Protein AF-A0A2V8AEN1-F1 (afdb_monomer)

Structure (mmCIF, N/CA/C/O backbone):
data_AF-A0A2V8AEN1-F1
#
_entry.id   AF-A0A2V8AEN1-F1
#
loop_
_atom_site.group_PDB
_atom_site.id
_atom_site.type_symbol
_atom_site.label_atom_id
_atom_site.label_alt_id
_atom_site.label_comp_id
_atom_site.label_asym_id
_atom_site.label_entity_id
_atom_site.label_seq_id
_atom_site.pdbx_PDB_ins_code
_atom_site.Cartn_x
_atom_site.Cartn_y
_atom_site.Cartn_z
_atom_site.occupancy
_atom_site.B_iso_or_equiv
_atom_site.auth_seq_id
_atom_site.auth_comp_id
_atom_site.auth_asym_id
_atom_site.auth_atom_id
_atom_site.pdbx_PDB_model_num
ATOM 1 N N . MET A 1 1 ? -34.095 2.299 32.232 1.00 58.47 1 MET A N 1
ATOM 2 C CA . MET A 1 1 ? -32.652 2.345 31.888 1.00 58.47 1 MET A CA 1
ATOM 3 C C . MET A 1 1 ? -32.071 3.698 32.299 1.00 58.47 1 MET A C 1
ATOM 5 O O . MET A 1 1 ? -32.622 4.722 31.907 1.00 58.47 1 MET A O 1
ATOM 9 N N . SER A 1 2 ? -31.022 3.689 33.130 1.00 85.44 2 SER A N 1
ATOM 10 C CA . SER A 1 2 ? -30.447 4.857 33.831 1.00 85.44 2 SER A CA 1
ATOM 11 C C . SER A 1 2 ? -29.536 5.722 32.939 1.00 85.44 2 SER A C 1
ATOM 13 O O . SER A 1 2 ? -28.944 5.220 31.985 1.00 85.44 2 SER A O 1
ATOM 15 N N . GLU A 1 3 ? -29.398 7.013 33.256 1.00 82.38 3 GLU A N 1
ATOM 16 C CA . GLU A 1 3 ? -28.445 7.940 32.617 1.00 82.38 3 GLU A CA 1
ATOM 17 C C . GLU A 1 3 ? -26.990 7.476 32.736 1.00 82.38 3 GLU A C 1
ATOM 19 O O . GLU A 1 3 ? -26.236 7.599 31.775 1.00 82.38 3 GLU A O 1
ATOM 24 N N . ALA A 1 4 ? -26.621 6.842 33.852 1.00 84.06 4 ALA A N 1
ATOM 25 C CA . ALA A 1 4 ? -25.277 6.299 34.055 1.00 84.06 4 ALA A CA 1
ATOM 26 C C . ALA A 1 4 ? -24.930 5.173 33.063 1.00 84.06 4 ALA A C 1
ATOM 28 O O . ALA A 1 4 ? -23.767 4.991 32.709 1.00 84.06 4 ALA A O 1
ATOM 29 N N . GLU A 1 5 ? -25.931 4.415 32.607 1.00 79.31 5 GLU A N 1
ATOM 30 C CA . GLU A 1 5 ? -25.746 3.373 31.591 1.00 79.31 5 GLU A CA 1
ATOM 31 C C . GLU A 1 5 ? -25.565 3.987 30.199 1.00 79.31 5 GLU A C 1
ATOM 33 O O . GLU A 1 5 ? -24.678 3.585 29.450 1.00 79.31 5 GLU A O 1
ATOM 38 N N . ARG A 1 6 ? -26.360 5.017 29.873 1.00 84.00 6 ARG A N 1
ATOM 39 C CA . ARG A 1 6 ? -26.223 5.760 28.611 1.00 84.00 6 ARG A CA 1
ATOM 40 C C . ARG A 1 6 ? -24.860 6.432 28.506 1.00 84.00 6 ARG A C 1
ATOM 42 O O . ARG A 1 6 ? -24.252 6.395 27.440 1.00 84.00 6 ARG A O 1
ATOM 49 N N . GLU A 1 7 ? -24.382 7.012 29.599 1.00 87.75 7 GLU A N 1
ATOM 50 C CA . GLU A 1 7 ? -23.075 7.658 29.623 1.00 87.75 7 GLU A CA 1
ATOM 51 C C . GLU A 1 7 ? -21.940 6.645 29.447 1.00 87.75 7 GLU A C 1
ATOM 53 O O . GLU A 1 7 ? -21.073 6.839 28.601 1.00 87.75 7 GLU A O 1
ATOM 58 N N . ARG A 1 8 ? -22.001 5.490 30.128 1.00 85.19 8 ARG A N 1
ATOM 59 C CA . ARG A 1 8 ? -21.045 4.390 29.907 1.00 85.19 8 ARG A CA 1
ATOM 60 C C . ARG A 1 8 ? -21.030 3.905 28.457 1.00 85.19 8 ARG A C 1
ATOM 62 O O . ARG A 1 8 ? -19.951 3.727 27.891 1.00 85.19 8 ARG A O 1
ATOM 69 N N . MET A 1 9 ? -22.200 3.735 27.838 1.00 87.94 9 MET A N 1
ATOM 70 C CA . MET A 1 9 ? -22.294 3.351 26.426 1.00 87.94 9 MET A CA 1
ATOM 71 C C . MET A 1 9 ? -21.644 4.395 25.510 1.00 87.94 9 MET A C 1
ATOM 73 O O . MET A 1 9 ? -20.820 4.020 24.676 1.00 87.94 9 MET A O 1
ATOM 77 N N . ARG A 1 10 ? -21.932 5.693 25.691 1.00 87.94 10 ARG A N 1
ATOM 78 C CA . ARG A 1 10 ? -21.305 6.768 24.898 1.00 87.94 10 ARG A CA 1
ATOM 79 C C . ARG A 1 10 ? -19.793 6.793 25.053 1.00 87.94 10 ARG A C 1
ATOM 81 O O . ARG A 1 10 ? -19.092 6.845 24.046 1.00 87.94 10 ARG A O 1
ATOM 88 N N . THR A 1 11 ? -19.295 6.703 26.282 1.00 91.12 11 THR A N 1
ATOM 89 C CA . THR A 1 11 ? -17.855 6.680 26.555 1.00 91.12 11 THR A CA 1
ATOM 90 C C . THR A 1 11 ? -17.189 5.483 25.885 1.00 91.12 11 THR A C 1
ATOM 92 O O . THR A 1 11 ? -16.165 5.645 25.228 1.00 91.12 11 THR A O 1
ATOM 95 N N . SER A 1 12 ? -17.801 4.295 25.957 1.00 91.38 12 SER A N 1
ATOM 96 C CA . SER A 1 12 ? -17.268 3.097 25.296 1.00 91.38 12 SER A CA 1
ATOM 97 C C . SER A 1 12 ? -17.265 3.200 23.766 1.00 91.38 12 SER A C 1
ATOM 99 O O . SER A 1 12 ? -16.325 2.741 23.123 1.00 91.38 12 SER A O 1
ATOM 101 N N . LEU A 1 13 ? -18.286 3.832 23.174 1.00 92.25 13 LEU A N 1
ATOM 102 C CA . LEU A 1 13 ? -18.355 4.070 21.732 1.00 92.25 13 LEU A CA 1
ATOM 103 C C . LEU A 1 13 ? -17.283 5.062 21.285 1.00 92.25 13 LEU A C 1
ATOM 105 O O . LEU A 1 13 ? -16.620 4.823 20.280 1.00 92.25 13 LEU A O 1
ATOM 109 N N . ARG A 1 14 ? -17.091 6.147 22.043 1.00 91.44 14 ARG A N 1
ATOM 110 C CA . ARG A 1 14 ? -16.069 7.153 21.746 1.00 91.44 14 ARG A CA 1
ATOM 111 C C . ARG A 1 14 ? -14.665 6.558 21.831 1.00 91.44 14 ARG A C 1
ATOM 113 O O . ARG A 1 14 ? -13.889 6.771 20.913 1.00 91.44 14 ARG A O 1
ATOM 120 N N . ALA A 1 15 ? -14.384 5.767 22.868 1.00 92.88 15 ALA A N 1
ATOM 121 C CA . ALA A 1 15 ? -13.107 5.069 23.011 1.00 92.88 15 ALA A CA 1
ATOM 122 C C . ALA A 1 15 ? -12.833 4.145 21.814 1.00 92.88 15 ALA A C 1
ATOM 124 O O . ALA A 1 15 ? -11.813 4.285 21.156 1.00 92.88 15 ALA A O 1
ATOM 125 N N . ARG A 1 16 ? -13.796 3.291 21.439 1.00 93.38 16 ARG A N 1
ATOM 126 C CA . ARG A 1 16 ? -13.643 2.392 20.280 1.00 93.38 16 ARG A CA 1
ATOM 127 C C . ARG A 1 16 ? -13.449 3.131 18.957 1.00 93.38 16 ARG A C 1
ATOM 129 O O . ARG A 1 16 ? -12.729 2.643 18.094 1.00 93.38 16 ARG A O 1
ATOM 136 N N . ALA A 1 17 ? -14.118 4.269 18.775 1.00 92.94 17 ALA A N 1
ATOM 137 C CA . ALA A 1 17 ? -13.947 5.092 17.583 1.00 92.94 17 ALA A CA 1
ATOM 138 C C . ALA A 1 17 ? -12.541 5.707 17.522 1.00 92.94 17 ALA A C 1
ATOM 140 O O . ALA A 1 17 ? -11.936 5.709 16.453 1.00 92.94 17 ALA A O 1
ATOM 141 N N . SER A 1 18 ? -12.018 6.176 18.659 1.00 93.88 18 SER A N 1
ATOM 142 C CA . SER A 1 18 ? -10.640 6.661 18.777 1.00 93.88 18 SER A CA 1
ATOM 143 C C . SER A 1 18 ? -9.625 5.554 18.493 1.00 93.88 18 SER A C 1
ATOM 145 O O . SER A 1 18 ? -8.785 5.734 17.619 1.00 93.88 18 SER A O 1
ATOM 147 N N . ASP A 1 19 ? -9.771 4.386 19.125 1.00 94.12 19 ASP A N 1
ATOM 148 C CA . ASP A 1 19 ? -8.879 3.240 18.906 1.00 94.12 19 ASP A CA 1
ATOM 149 C C . ASP A 1 19 ? -8.857 2.815 17.427 1.00 94.12 19 ASP A C 1
ATOM 151 O O . ASP A 1 19 ? -7.809 2.495 16.866 1.00 94.12 19 ASP A O 1
ATOM 155 N N . PHE A 1 20 ? -10.023 2.826 16.770 1.00 92.25 20 PHE A N 1
ATOM 156 C CA . PHE A 1 20 ? -10.124 2.538 15.342 1.00 92.25 20 PHE A CA 1
ATOM 157 C C . PHE A 1 20 ? -9.406 3.586 14.486 1.00 92.25 20 PHE A C 1
ATOM 159 O O . PHE A 1 20 ? -8.664 3.207 13.582 1.00 92.25 20 PHE A O 1
ATOM 166 N N . ALA A 1 21 ? -9.628 4.878 14.748 1.00 93.12 21 ALA A N 1
ATOM 167 C CA . ALA A 1 21 ? -9.000 5.958 13.991 1.00 93.12 21 ALA A CA 1
ATOM 168 C C . ALA A 1 21 ? -7.470 5.896 14.102 1.00 93.12 21 ALA A C 1
ATOM 170 O O . ALA A 1 21 ? -6.784 5.913 13.087 1.00 93.12 21 ALA A O 1
ATOM 171 N N . GLU A 1 22 ? -6.944 5.701 15.313 1.00 95.00 22 GLU A N 1
ATOM 172 C CA . GLU A 1 22 ? -5.504 5.550 15.545 1.00 95.00 22 GLU A CA 1
ATOM 173 C C . GLU A 1 22 ? -4.926 4.333 14.808 1.00 95.00 22 GLU A C 1
ATOM 175 O O . GLU A 1 22 ? -3.876 4.423 14.165 1.00 95.00 22 GLU A O 1
ATOM 180 N N . ALA A 1 23 ? -5.619 3.190 14.853 1.00 91.88 23 ALA A N 1
ATOM 181 C CA . ALA A 1 23 ? -5.190 1.988 14.142 1.00 91.88 23 ALA A CA 1
ATOM 182 C C . ALA A 1 23 ? -5.211 2.176 12.616 1.00 91.88 23 ALA A C 1
ATOM 184 O O . ALA A 1 23 ? -4.294 1.718 11.927 1.00 91.88 23 ALA A O 1
ATOM 185 N N . PHE A 1 24 ? -6.238 2.852 12.096 1.00 91.75 24 PHE A N 1
ATOM 186 C CA . PHE A 1 24 ? -6.377 3.156 10.677 1.00 91.75 24 PHE A CA 1
ATOM 187 C C . PHE A 1 24 ? -5.286 4.120 10.196 1.00 91.75 24 PHE A C 1
ATOM 189 O O . PHE A 1 24 ? -4.615 3.824 9.209 1.00 91.75 24 PHE A O 1
ATOM 196 N N . ASP A 1 25 ? -5.039 5.210 10.922 1.00 93.56 25 ASP A N 1
ATOM 197 C CA . ASP A 1 25 ? -4.002 6.196 10.593 1.00 93.56 25 ASP A CA 1
ATOM 198 C C . ASP A 1 25 ? -2.600 5.575 10.615 1.00 93.56 25 ASP A C 1
ATOM 200 O O . ASP A 1 25 ? -1.774 5.817 9.724 1.00 93.56 25 ASP A O 1
ATOM 204 N N . ALA A 1 26 ? -2.331 4.713 11.599 1.00 92.56 26 ALA A N 1
ATOM 205 C CA . ALA A 1 26 ? -1.073 3.983 11.676 1.00 92.56 26 ALA A CA 1
ATOM 206 C C . ALA A 1 26 ? -0.891 3.033 10.479 1.00 92.56 26 ALA A C 1
ATOM 208 O O . ALA A 1 26 ? 0.215 2.912 9.946 1.00 92.56 26 ALA A O 1
ATOM 209 N N . GLU A 1 27 ? -1.960 2.366 10.036 1.00 92.56 27 GLU A N 1
ATOM 210 C CA . GLU A 1 27 ? -1.918 1.482 8.869 1.00 92.56 27 GLU A CA 1
ATOM 211 C C . GLU A 1 27 ? -1.777 2.256 7.554 1.00 92.56 27 GLU A C 1
ATOM 213 O O . GLU A 1 27 ? -1.009 1.848 6.678 1.00 92.56 27 GLU A O 1
ATOM 218 N N . LEU A 1 28 ? -2.437 3.409 7.428 1.00 92.31 28 LEU A N 1
ATOM 219 C CA . LEU A 1 28 ? -2.282 4.301 6.282 1.00 92.31 28 LEU A CA 1
ATOM 220 C C . LEU A 1 28 ? -0.841 4.818 6.178 1.00 92.31 28 LEU A C 1
ATOM 222 O O . LEU A 1 28 ? -0.248 4.785 5.100 1.00 92.31 28 LEU A O 1
ATOM 226 N N . THR A 1 29 ? -0.244 5.206 7.307 1.00 92.12 29 THR A N 1
ATOM 227 C CA . THR A 1 29 ? 1.159 5.644 7.376 1.00 92.12 29 THR A CA 1
ATOM 228 C C . THR A 1 29 ? 2.119 4.525 6.970 1.00 92.12 29 THR A C 1
ATOM 230 O O . THR A 1 29 ? 3.006 4.741 6.143 1.00 92.12 29 THR A O 1
ATOM 233 N N . ARG A 1 30 ? 1.933 3.304 7.494 1.00 91.75 30 ARG A N 1
ATOM 234 C CA . ARG A 1 30 ? 2.739 2.135 7.094 1.00 91.75 30 ARG A CA 1
ATOM 235 C C . ARG A 1 30 ? 2.615 1.839 5.605 1.00 91.75 30 ARG A C 1
ATOM 237 O O . ARG A 1 30 ? 3.622 1.574 4.954 1.00 91.75 30 ARG A O 1
ATOM 244 N N . THR A 1 31 ? 1.396 1.913 5.075 1.00 93.00 31 THR A N 1
ATOM 245 C CA . THR A 1 31 ? 1.123 1.720 3.650 1.00 93.00 31 THR A CA 1
ATOM 246 C C . THR A 1 31 ? 1.875 2.760 2.821 1.00 93.00 31 THR A C 1
ATOM 248 O O . THR A 1 31 ? 2.616 2.385 1.918 1.00 93.00 31 THR A O 1
ATOM 251 N N . TYR A 1 32 ? 1.783 4.047 3.170 1.00 89.81 32 TYR A N 1
ATOM 252 C CA . TYR A 1 32 ? 2.511 5.120 2.486 1.00 89.81 32 TYR A CA 1
ATOM 253 C C . TYR A 1 32 ? 4.029 4.878 2.458 1.00 89.81 32 TYR A C 1
ATOM 255 O O . TYR A 1 32 ? 4.645 4.934 1.396 1.00 89.81 32 TYR A O 1
ATOM 263 N N . VAL A 1 33 ? 4.628 4.541 3.606 1.00 91.44 33 VAL A N 1
ATOM 264 C CA . VAL A 1 33 ? 6.071 4.265 3.703 1.00 91.44 33 VAL A CA 1
ATOM 265 C C . VAL A 1 33 ? 6.469 3.039 2.878 1.00 91.44 33 VAL A C 1
ATOM 267 O O . VAL A 1 33 ? 7.515 3.049 2.234 1.00 91.44 33 VAL A O 1
ATOM 270 N N . ALA A 1 34 ? 5.646 1.989 2.852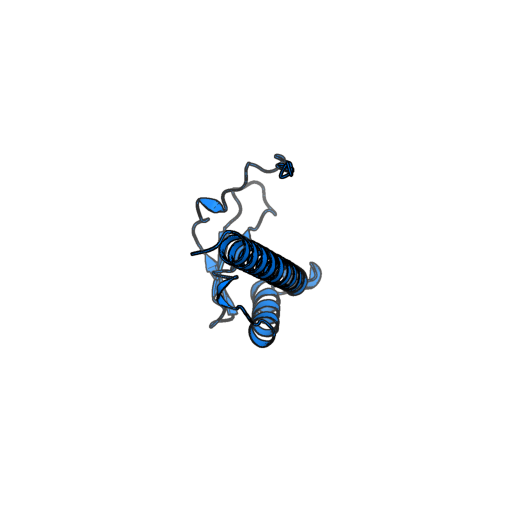 1.00 91.44 34 ALA A N 1
ATOM 271 C CA . ALA A 1 34 ? 5.963 0.766 2.118 1.00 91.44 34 ALA A CA 1
ATOM 272 C C . ALA A 1 34 ? 6.050 0.975 0.5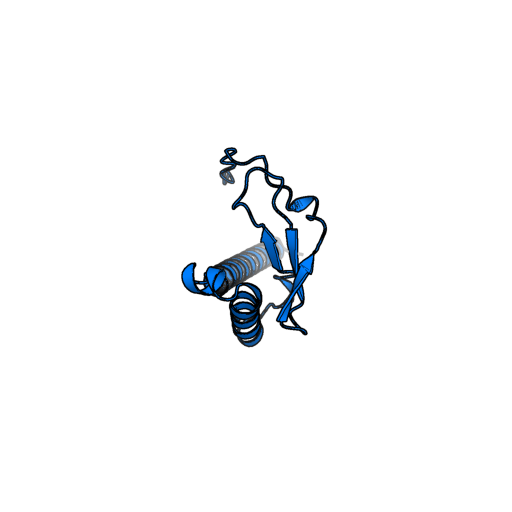95 1.00 91.44 34 ALA A C 1
ATOM 274 O O . ALA A 1 34 ? 6.830 0.284 -0.065 1.00 91.44 34 ALA A O 1
ATOM 275 N N . PHE A 1 35 ? 5.293 1.939 0.057 1.00 90.94 35 PHE A N 1
ATOM 276 C CA . PHE A 1 35 ? 5.306 2.322 -1.359 1.00 90.94 35 PHE A CA 1
ATOM 277 C C . PHE A 1 35 ? 6.219 3.513 -1.674 1.00 90.94 35 PHE A C 1
ATOM 279 O O . PHE A 1 35 ? 6.224 3.992 -2.807 1.00 90.94 35 PHE A O 1
ATOM 286 N N . HIS A 1 36 ? 7.032 3.964 -0.715 1.00 89.88 36 HIS A N 1
ATOM 287 C CA . HIS A 1 36 ? 8.102 4.921 -0.976 1.00 89.88 36 HIS A CA 1
ATOM 288 C C . HIS A 1 36 ? 9.286 4.193 -1.634 1.00 89.88 36 HIS A C 1
ATOM 290 O O . HIS A 1 36 ? 10.193 3.701 -0.965 1.00 89.88 36 HIS A O 1
ATOM 296 N N . VAL A 1 37 ? 9.213 4.035 -2.957 1.00 89.50 37 VAL A N 1
ATOM 297 C CA . VAL A 1 37 ? 10.217 3.340 -3.773 1.00 89.50 37 VAL A CA 1
ATOM 298 C C . VAL A 1 37 ? 11.213 4.352 -4.338 1.00 89.50 37 VAL A C 1
ATOM 300 O O . VAL A 1 37 ? 10.808 5.403 -4.828 1.00 89.50 37 VAL A O 1
ATOM 303 N N . ASP A 1 38 ? 12.505 4.020 -4.289 1.00 88.88 38 ASP A N 1
ATOM 304 C CA . ASP A 1 38 ? 13.576 4.862 -4.833 1.00 88.88 38 ASP A CA 1
ATOM 305 C C . ASP A 1 38 ? 13.378 5.143 -6.331 1.00 88.88 38 ASP A C 1
ATOM 307 O O . ASP A 1 38 ? 13.086 4.228 -7.107 1.00 88.88 38 ASP A O 1
ATOM 311 N N . ALA A 1 39 ? 13.599 6.396 -6.742 1.00 86.75 39 ALA A N 1
ATOM 312 C CA . ALA A 1 39 ? 13.438 6.832 -8.130 1.00 86.75 39 ALA A CA 1
ATOM 313 C C . ALA A 1 39 ? 14.304 6.010 -9.100 1.00 86.75 39 ALA A C 1
ATOM 315 O O . ALA A 1 39 ? 13.784 5.476 -10.073 1.00 86.75 39 ALA A O 1
ATOM 316 N N . ASP A 1 40 ? 15.575 5.774 -8.760 1.00 90.88 40 ASP A N 1
ATOM 317 C CA . ASP A 1 40 ? 16.492 4.969 -9.581 1.00 90.88 40 ASP A CA 1
ATOM 318 C C . ASP A 1 40 ? 15.975 3.537 -9.817 1.00 90.88 40 ASP A C 1
ATOM 320 O O . ASP A 1 40 ? 16.206 2.939 -10.869 1.00 90.88 40 ASP A O 1
ATOM 324 N N . ARG A 1 41 ? 15.255 2.962 -8.840 1.00 91.44 41 ARG A N 1
ATOM 325 C CA . ARG A 1 41 ? 14.650 1.629 -8.980 1.00 91.44 41 ARG A CA 1
ATOM 326 C C . ARG A 1 41 ? 13.421 1.656 -9.876 1.00 91.44 41 ARG A C 1
ATOM 328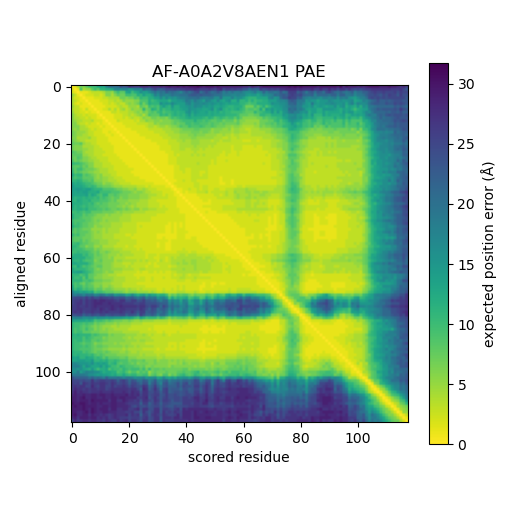 O O . ARG A 1 41 ? 13.204 0.695 -10.609 1.00 91.44 41 ARG A O 1
ATOM 335 N N . LEU A 1 42 ? 12.625 2.721 -9.797 1.00 89.56 42 LEU A N 1
ATOM 336 C CA . LEU A 1 42 ? 11.478 2.919 -10.678 1.00 89.56 42 LEU A CA 1
ATOM 337 C C . LEU A 1 42 ? 11.927 3.125 -12.130 1.00 89.56 42 LEU A C 1
ATOM 339 O O . LEU A 1 42 ? 11.337 2.526 -13.024 1.00 89.56 42 LEU A O 1
ATOM 343 N N . ASP A 1 43 ? 12.996 3.888 -12.353 1.00 88.81 43 ASP A N 1
ATOM 344 C CA . ASP A 1 43 ? 13.549 4.132 -13.689 1.00 88.81 43 ASP A CA 1
ATOM 345 C C . ASP A 1 43 ? 14.145 2.860 -14.312 1.00 88.81 43 ASP A C 1
ATOM 347 O O . ASP A 1 43 ? 14.021 2.633 -15.516 1.00 88.81 43 ASP A O 1
ATOM 351 N N . ALA A 1 44 ? 14.773 2.005 -13.497 1.00 92.88 44 ALA A N 1
ATOM 352 C CA . ALA A 1 44 ? 15.351 0.745 -13.961 1.00 92.88 44 ALA A CA 1
ATOM 353 C C . ALA A 1 44 ? 14.295 -0.344 -14.238 1.00 92.88 44 ALA A C 1
ATOM 355 O O . ALA A 1 44 ? 14.388 -1.042 -15.248 1.00 92.88 44 ALA A O 1
ATOM 356 N N . ASP A 1 45 ? 13.324 -0.519 -13.335 1.00 94.00 45 ASP A N 1
ATOM 357 C CA . ASP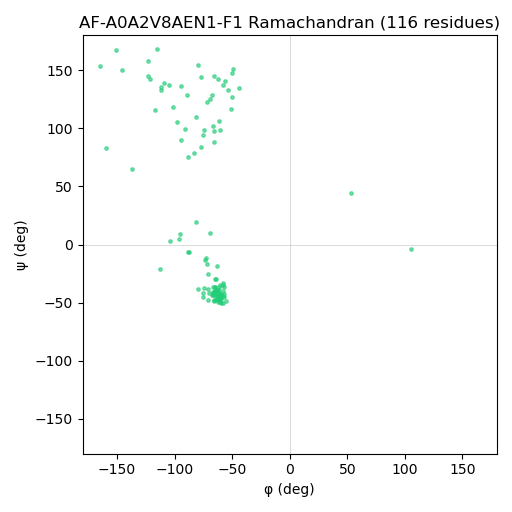 A 1 45 ? 12.236 -1.499 -13.453 1.00 94.00 45 ASP A CA 1
ATOM 358 C C . ASP A 1 45 ? 11.052 -1.116 -12.547 1.00 94.00 45 ASP A C 1
ATOM 360 O O . ASP A 1 45 ? 10.887 -1.626 -11.433 1.00 94.00 45 ASP A O 1
ATOM 364 N N . ALA A 1 46 ? 10.190 -0.222 -13.037 1.00 91.81 46 ALA A N 1
ATOM 365 C CA . ALA A 1 46 ? 9.010 0.222 -12.299 1.00 91.81 46 ALA A CA 1
ATOM 366 C C . ALA A 1 46 ? 8.085 -0.939 -11.899 1.00 91.81 46 ALA A C 1
ATOM 368 O O . ALA A 1 46 ? 7.592 -0.977 -10.769 1.00 91.81 46 ALA A O 1
ATOM 369 N N . ALA A 1 47 ? 7.847 -1.896 -12.802 1.00 94.19 47 ALA A N 1
ATOM 370 C CA . ALA A 1 47 ? 6.927 -3.001 -12.548 1.00 94.19 47 ALA A CA 1
ATOM 371 C C . ALA A 1 47 ? 7.447 -3.903 -11.422 1.00 94.19 47 ALA A C 1
ATOM 373 O O . ALA A 1 47 ? 6.718 -4.175 -10.463 1.00 94.19 47 ALA A O 1
ATOM 374 N N . GLY A 1 48 ? 8.717 -4.311 -11.493 1.00 95.69 48 GLY A N 1
ATOM 375 C CA . GLY A 1 48 ? 9.349 -5.127 -10.464 1.00 95.69 48 GLY A CA 1
ATOM 376 C C . GLY A 1 48 ? 9.490 -4.397 -9.131 1.00 95.69 48 GLY A C 1
ATOM 377 O O . GLY A 1 48 ? 9.163 -4.967 -8.088 1.00 95.69 48 GLY A O 1
ATOM 378 N N . ALA A 1 49 ? 9.903 -3.127 -9.144 1.00 94.94 49 ALA A N 1
ATOM 379 C CA . ALA A 1 49 ? 10.097 -2.348 -7.924 1.00 94.94 49 ALA A CA 1
ATOM 380 C C . ALA A 1 49 ? 8.783 -2.137 -7.149 1.00 94.94 49 ALA A C 1
ATOM 382 O O . ALA A 1 49 ? 8.745 -2.320 -5.927 1.00 94.94 49 ALA A O 1
ATOM 383 N N . ILE A 1 50 ? 7.690 -1.827 -7.855 1.00 95.25 50 ILE A N 1
ATOM 384 C CA . ILE A 1 50 ? 6.360 -1.687 -7.250 1.00 95.25 50 ILE A CA 1
ATOM 385 C C . ILE A 1 50 ? 5.825 -3.055 -6.802 1.00 95.25 50 ILE A C 1
ATOM 387 O O . ILE A 1 50 ? 5.283 -3.158 -5.701 1.00 95.25 50 ILE A O 1
ATOM 391 N N . ALA A 1 51 ? 5.992 -4.115 -7.599 1.00 96.38 51 ALA A N 1
ATOM 392 C CA . ALA A 1 51 ? 5.555 -5.458 -7.217 1.00 96.38 51 ALA A CA 1
ATOM 393 C C . ALA A 1 51 ? 6.263 -5.963 -5.946 1.00 96.38 51 ALA A C 1
ATOM 395 O O . ALA A 1 51 ? 5.621 -6.553 -5.078 1.00 96.38 51 ALA A O 1
ATOM 396 N N . ASP A 1 52 ? 7.559 -5.686 -5.788 1.00 95.81 52 ASP A N 1
ATOM 397 C CA . ASP A 1 52 ? 8.313 -6.020 -4.575 1.00 95.81 52 ASP A CA 1
ATOM 398 C C . ASP A 1 52 ? 7.840 -5.226 -3.358 1.00 95.81 52 ASP A C 1
ATOM 400 O O . ASP A 1 52 ? 7.744 -5.768 -2.254 1.00 95.81 52 ASP A O 1
ATOM 404 N N . ALA A 1 53 ? 7.561 -3.932 -3.531 1.00 95.38 53 ALA A N 1
ATOM 405 C CA . ALA A 1 53 ? 6.971 -3.110 -2.481 1.00 95.38 53 ALA A CA 1
ATOM 406 C C . ALA A 1 53 ? 5.597 -3.651 -2.063 1.00 95.38 53 ALA A C 1
ATOM 408 O O . ALA A 1 53 ? 5.356 -3.846 -0.871 1.00 95.38 53 ALA A O 1
ATOM 409 N N . PHE A 1 54 ? 4.747 -3.988 -3.036 1.00 95.75 54 PHE A N 1
ATOM 410 C CA . PHE A 1 54 ? 3.425 -4.556 -2.796 1.00 95.75 54 PHE A CA 1
ATOM 411 C C . PHE A 1 54 ? 3.496 -5.898 -2.068 1.00 95.75 54 PHE A C 1
ATOM 413 O O . PHE A 1 54 ? 2.811 -6.073 -1.065 1.00 95.75 54 PHE A O 1
ATOM 420 N N . ALA A 1 55 ? 4.358 -6.818 -2.506 1.00 95.19 55 ALA A N 1
ATOM 421 C CA . ALA A 1 55 ? 4.515 -8.123 -1.869 1.00 95.19 55 ALA A CA 1
ATOM 422 C C . ALA A 1 55 ? 5.015 -8.004 -0.418 1.00 95.19 55 ALA A C 1
ATOM 424 O O . ALA A 1 55 ? 4.479 -8.658 0.478 1.00 95.19 55 ALA A O 1
ATOM 425 N N . ARG A 1 56 ? 6.003 -7.131 -0.158 1.00 95.00 56 ARG A N 1
ATOM 426 C CA . ARG A 1 56 ? 6.496 -6.868 1.207 1.00 95.00 56 ARG A CA 1
ATOM 427 C C . ARG A 1 56 ? 5.415 -6.260 2.094 1.00 95.00 56 ARG A C 1
ATOM 429 O O . ARG A 1 56 ? 5.230 -6.713 3.220 1.00 95.00 56 ARG A O 1
ATOM 436 N N . TRP A 1 57 ? 4.697 -5.258 1.587 1.00 95.38 57 TRP A N 1
ATOM 437 C CA . TRP A 1 57 ? 3.589 -4.635 2.305 1.00 95.38 57 TRP A CA 1
ATOM 438 C C . TRP A 1 57 ? 2.499 -5.661 2.630 1.00 95.38 57 TRP A C 1
ATOM 440 O O . TRP A 1 57 ? 2.134 -5.812 3.795 1.00 95.38 57 TRP A O 1
ATOM 450 N N . GLN A 1 58 ? 2.056 -6.429 1.631 1.00 95.00 58 GLN A N 1
ATOM 451 C CA . GLN A 1 58 ? 0.995 -7.426 1.762 1.00 95.00 58 GLN A CA 1
ATOM 452 C C . GLN A 1 58 ? 1.343 -8.518 2.784 1.00 95.00 58 GLN A C 1
ATOM 454 O O . GLN A 1 58 ? 0.463 -8.969 3.511 1.00 95.00 58 GLN A O 1
ATOM 459 N N . ALA A 1 59 ? 2.617 -8.907 2.888 1.00 94.69 59 ALA A N 1
ATOM 460 C CA . ALA A 1 59 ? 3.083 -9.862 3.893 1.00 94.69 59 ALA A CA 1
ATOM 461 C C . ALA A 1 59 ? 3.105 -9.303 5.332 1.00 94.69 59 ALA A C 1
ATOM 463 O O . ALA A 1 59 ? 3.199 -10.078 6.282 1.00 94.69 59 ALA A O 1
ATOM 464 N N . SER A 1 60 ? 3.052 -7.978 5.503 1.00 92.19 60 SER A N 1
ATOM 465 C CA . SER A 1 60 ? 3.216 -7.303 6.803 1.00 92.19 60 SER A CA 1
ATOM 466 C C . SER A 1 60 ? 1.955 -6.607 7.329 1.00 92.19 60 SER A C 1
ATOM 468 O O . SER A 1 60 ? 1.859 -6.348 8.528 1.00 92.19 60 SER A O 1
ATOM 470 N N . THR A 1 61 ? 0.997 -6.293 6.454 1.00 93.62 61 THR A N 1
ATOM 471 C CA . THR A 1 61 ? -0.230 -5.565 6.805 1.00 93.62 61 THR A CA 1
ATOM 472 C C . THR A 1 61 ? -1.255 -6.455 7.510 1.00 93.62 61 THR A C 1
ATOM 474 O O . THR A 1 61 ? -1.444 -7.621 7.166 1.00 93.62 61 THR A O 1
ATOM 477 N N . SER A 1 62 ? -1.983 -5.882 8.471 1.00 90.50 62 SER A N 1
ATOM 478 C CA . SER A 1 62 ? -3.180 -6.498 9.059 1.00 90.50 62 SER A CA 1
ATOM 479 C C . SER A 1 62 ? -4.470 -6.169 8.295 1.00 90.50 62 SER A C 1
ATOM 481 O O . SER A 1 62 ? 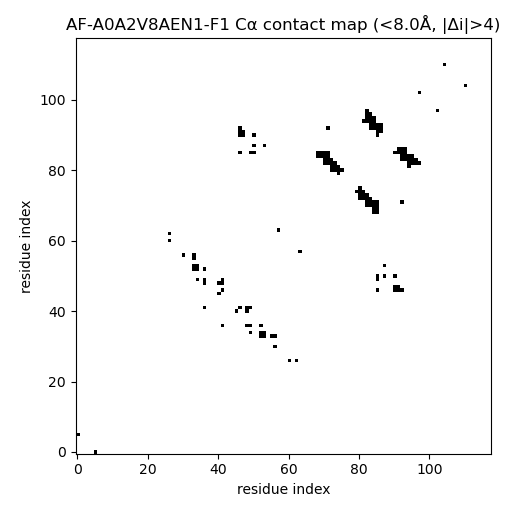-5.520 -6.733 8.601 1.00 90.50 62 SER A O 1
ATOM 483 N N . ALA A 1 63 ? -4.408 -5.281 7.295 1.00 90.31 63 ALA A N 1
ATOM 484 C CA . ALA A 1 63 ? -5.561 -4.786 6.547 1.00 90.31 63 ALA A CA 1
ATOM 485 C C . ALA A 1 63 ? -5.284 -4.709 5.027 1.00 90.31 63 ALA A C 1
ATOM 487 O O . ALA A 1 63 ? -5.338 -3.631 4.427 1.00 90.31 63 ALA A O 1
ATOM 488 N N . PRO A 1 64 ? -5.067 -5.854 4.351 1.00 90.44 64 PRO A N 1
ATOM 489 C CA . PRO A 1 64 ? -4.695 -5.890 2.933 1.00 90.44 64 PRO A CA 1
ATOM 490 C C . PRO A 1 64 ? -5.764 -5.309 1.993 1.00 90.44 64 PRO A C 1
ATOM 492 O O . PRO A 1 64 ? -5.465 -4.951 0.859 1.00 90.44 64 PRO A O 1
ATOM 495 N N . ALA A 1 65 ? -7.013 -5.185 2.448 1.00 90.06 65 ALA A N 1
ATOM 496 C CA . ALA A 1 65 ? -8.103 -4.616 1.658 1.00 90.06 65 ALA A CA 1
ATOM 497 C C . ALA A 1 65 ? -8.018 -3.085 1.483 1.00 90.06 65 ALA A C 1
ATOM 499 O O . ALA A 1 65 ? -8.754 -2.538 0.661 1.00 90.06 65 ALA A O 1
ATOM 500 N N . ILE A 1 66 ? -7.145 -2.389 2.229 1.00 90.25 66 ILE A N 1
ATOM 501 C CA . ILE A 1 66 ? -6.970 -0.929 2.116 1.00 90.25 66 ILE A CA 1
ATOM 502 C C . ILE A 1 66 ? -6.424 -0.539 0.736 1.00 90.25 66 ILE A C 1
ATOM 504 O O . ILE A 1 66 ? -6.847 0.466 0.164 1.00 90.25 66 ILE A O 1
ATOM 508 N N . VAL A 1 67 ? -5.533 -1.350 0.157 1.00 91.69 67 VAL A N 1
ATOM 509 C CA . VAL A 1 67 ? -5.009 -1.123 -1.195 1.00 91.69 67 VAL A CA 1
ATOM 510 C C . VAL A 1 67 ? -5.780 -1.984 -2.186 1.00 91.69 67 VAL A C 1
ATOM 512 O O . VAL A 1 67 ? -5.577 -3.189 -2.291 1.00 91.69 67 VAL A O 1
ATOM 515 N N . LYS A 1 68 ? -6.666 -1.348 -2.956 1.00 91.06 68 LYS A N 1
ATOM 516 C CA . LYS A 1 68 ? -7.470 -2.034 -3.979 1.00 91.06 68 LYS A CA 1
ATOM 517 C C . LYS A 1 68 ? -6.703 -2.293 -5.279 1.00 91.06 68 LYS A C 1
ATOM 519 O O . LYS A 1 68 ? -6.937 -3.295 -5.947 1.00 91.06 68 LYS A O 1
ATOM 524 N N . ALA A 1 69 ? -5.868 -1.345 -5.687 1.00 92.44 69 ALA A N 1
ATOM 525 C CA . ALA A 1 69 ? -5.074 -1.409 -6.907 1.00 92.44 69 ALA A CA 1
ATOM 526 C C . ALA A 1 69 ? -3.980 -0.340 -6.859 1.00 92.44 69 ALA A C 1
ATOM 528 O O . ALA A 1 69 ? -4.167 0.703 -6.231 1.00 92.44 69 ALA A O 1
ATOM 529 N N . ILE A 1 70 ? -2.881 -0.586 -7.569 1.00 92.38 70 ILE A N 1
ATOM 530 C CA . ILE A 1 70 ? -1.788 0.372 -7.736 1.00 92.38 70 ILE A CA 1
ATOM 531 C C . ILE A 1 70 ? -1.768 0.826 -9.190 1.00 92.38 70 ILE A C 1
ATOM 533 O O . ILE A 1 70 ? -1.857 -0.001 -10.101 1.00 92.38 70 ILE A O 1
ATOM 537 N N . TYR A 1 71 ? -1.660 2.137 -9.390 1.00 90.75 71 TYR A N 1
ATOM 538 C CA . TYR A 1 71 ? -1.562 2.762 -10.703 1.00 90.75 71 TYR A CA 1
ATOM 53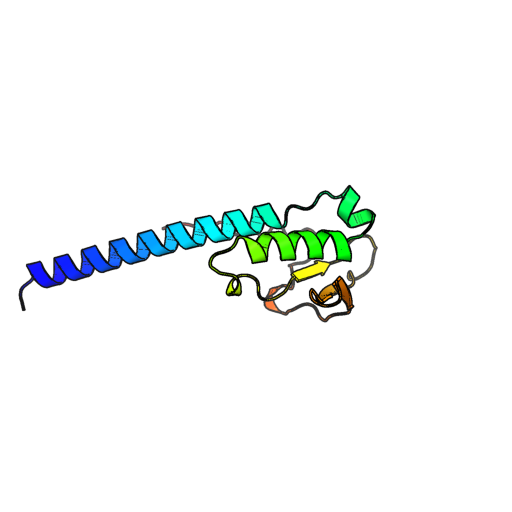9 C C . TYR A 1 71 ? -0.268 3.564 -10.798 1.00 90.75 71 TYR A C 1
ATOM 541 O O . TYR A 1 71 ? 0.122 4.220 -9.833 1.00 90.75 71 TYR A O 1
ATOM 549 N N . LEU A 1 72 ? 0.354 3.532 -11.971 1.00 88.00 72 LEU A N 1
ATOM 550 C CA . LEU A 1 72 ? 1.483 4.372 -12.339 1.00 88.00 72 LEU A CA 1
ATOM 551 C C . LEU A 1 72 ? 1.036 5.351 -13.428 1.00 88.00 72 LEU A C 1
ATOM 553 O O . LEU A 1 72 ? 0.353 4.964 -14.380 1.00 88.00 72 LEU A O 1
ATOM 557 N N . PHE A 1 73 ? 1.430 6.612 -13.278 1.00 84.25 73 PHE A N 1
ATOM 558 C CA . PHE A 1 73 ? 1.189 7.671 -14.251 1.00 84.25 73 PHE A CA 1
ATOM 559 C C . PHE A 1 73 ? 2.538 8.157 -14.764 1.00 84.25 73 PHE A C 1
ATOM 561 O O . PHE A 1 73 ? 3.321 8.701 -13.989 1.00 84.25 73 PHE A O 1
ATOM 568 N N . ASP A 1 74 ? 2.806 7.962 -16.050 1.00 73.00 74 ASP A N 1
ATOM 569 C CA . ASP A 1 74 ? 4.002 8.523 -16.673 1.00 73.00 74 ASP A CA 1
ATOM 570 C C . ASP A 1 74 ? 3.744 9.994 -17.024 1.00 73.00 74 ASP A C 1
ATOM 572 O O . ASP A 1 74 ? 2.927 10.288 -17.889 1.00 73.00 74 ASP A O 1
ATOM 576 N N . GLY A 1 75 ? 4.378 10.924 -16.311 1.00 61.44 75 GLY A N 1
ATOM 577 C CA . GLY A 1 75 ? 4.287 12.362 -16.577 1.00 61.44 75 GLY A CA 1
ATOM 578 C C . GLY A 1 75 ? 5.427 12.913 -17.437 1.00 61.44 75 GLY A C 1
ATOM 579 O O . GLY A 1 75 ? 5.503 14.126 -17.602 1.00 61.44 75 GLY A O 1
ATOM 580 N N . ALA A 1 76 ? 6.333 12.070 -17.944 1.00 54.44 76 ALA A N 1
ATOM 581 C CA . ALA A 1 76 ? 7.615 12.499 -18.505 1.00 54.44 76 ALA A CA 1
ATOM 582 C C . ALA A 1 76 ? 7.556 13.018 -19.961 1.00 54.44 76 ALA A C 1
ATOM 584 O O . ALA A 1 76 ? 8.587 13.095 -20.627 1.00 54.44 76 ALA A O 1
ATOM 585 N N . GLY A 1 77 ? 6.386 13.414 -20.476 1.00 49.28 77 GLY A N 1
ATOM 586 C CA . GLY A 1 77 ? 6.255 13.941 -21.839 1.00 49.28 77 GLY A CA 1
ATOM 587 C C . GLY A 1 77 ? 5.118 14.947 -22.019 1.00 49.28 77 GLY A C 1
ATOM 588 O O . GLY A 1 77 ? 4.226 15.052 -21.184 1.00 49.28 77 GLY A O 1
ATOM 589 N N . ASP A 1 78 ? 5.120 15.651 -23.155 1.00 45.47 78 ASP A N 1
ATOM 590 C CA . ASP A 1 78 ? 4.168 16.727 -23.504 1.00 45.47 78 ASP A CA 1
ATOM 591 C C . ASP A 1 78 ? 2.717 16.249 -23.775 1.00 45.4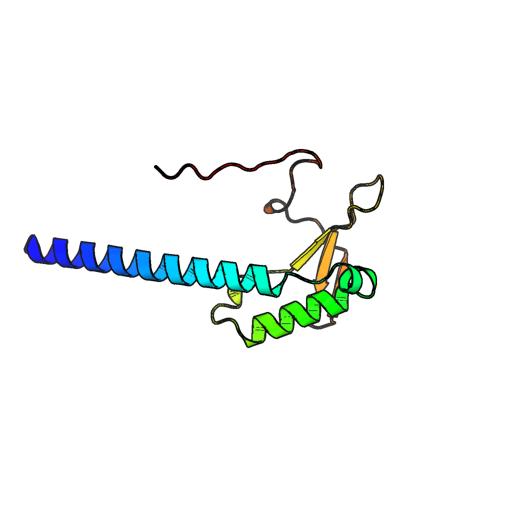7 78 ASP A C 1
ATOM 593 O O . ASP A 1 78 ? 1.881 17.001 -24.281 1.00 45.47 78 ASP A O 1
ATOM 597 N N . GLY A 1 79 ? 2.397 14.986 -23.474 1.00 53.03 79 GLY A N 1
ATOM 598 C CA . GLY A 1 79 ? 1.095 14.362 -23.721 1.00 53.03 79 GLY A CA 1
ATOM 599 C C . GLY A 1 79 ? 0.358 13.968 -22.436 1.00 53.03 79 GLY A C 1
ATOM 600 O O . GLY A 1 79 ? 0.944 13.958 -21.355 1.00 53.03 79 GLY A O 1
ATOM 601 N N . PRO A 1 80 ? -0.937 13.605 -22.523 1.00 55.25 80 PRO A N 1
ATOM 602 C CA . PRO A 1 80 ? -1.634 12.992 -21.401 1.00 55.25 80 PRO A CA 1
ATOM 603 C C . PRO A 1 80 ? -0.934 11.672 -21.068 1.00 55.25 80 PRO A C 1
ATOM 605 O O . PRO A 1 80 ? -1.035 10.700 -21.816 1.00 55.25 80 PRO A O 1
ATOM 608 N N . GLY A 1 81 ? -0.194 11.674 -19.963 1.00 64.69 81 GLY A N 1
ATOM 609 C CA . GLY A 1 81 ? 0.555 10.530 -19.469 1.00 64.69 81 GLY A CA 1
ATOM 610 C C . GLY A 1 81 ? -0.218 9.219 -19.523 1.00 64.69 81 GLY A C 1
ATOM 611 O O . GLY A 1 81 ? -1.389 9.166 -19.125 1.00 64.69 81 GLY A O 1
ATOM 612 N N . GLN A 1 82 ? 0.421 8.149 -20.003 1.00 77.44 82 GLN A N 1
ATOM 613 C CA . GLN A 1 82 ? -0.222 6.838 -20.029 1.00 77.44 82 GLN A CA 1
ATOM 614 C C . GLN A 1 82 ? -0.427 6.341 -18.599 1.00 77.44 82 GLN A C 1
ATOM 616 O O . GLN A 1 82 ? 0.487 6.341 -17.773 1.00 77.44 82 GLN A O 1
ATOM 621 N N . THR A 1 83 ? -1.661 5.931 -18.306 1.00 87.44 83 THR A N 1
ATOM 622 C CA . THR A 1 83 ? -1.998 5.289 -17.039 1.00 87.44 83 THR A CA 1
ATOM 623 C C . THR A 1 83 ? -1.800 3.791 -17.178 1.00 87.44 83 THR A C 1
ATOM 6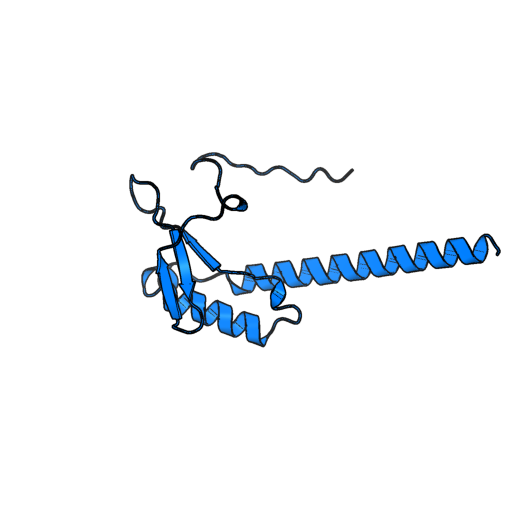25 O O . THR A 1 83 ? -2.320 3.158 -18.098 1.00 87.44 83 THR A O 1
ATOM 628 N N . GLN A 1 84 ? -1.063 3.221 -16.237 1.00 91.38 84 GLN A N 1
ATOM 629 C CA . GLN A 1 84 ? -0.840 1.789 -16.151 1.00 91.38 84 GLN A CA 1
ATOM 630 C C . GLN A 1 84 ? -1.300 1.294 -14.784 1.00 91.38 84 GLN A C 1
ATOM 632 O O . GLN A 1 84 ? -1.180 2.002 -13.786 1.00 91.38 84 GLN A O 1
ATOM 637 N N . ARG A 1 85 ? -1.848 0.085 -14.725 1.00 94.56 85 ARG A N 1
ATOM 638 C CA . ARG A 1 85 ? -2.235 -0.600 -13.491 1.00 94.56 85 ARG A CA 1
ATOM 639 C C . ARG A 1 85 ? -1.271 -1.750 -13.250 1.00 94.56 85 ARG A C 1
ATOM 641 O O . ARG A 1 85 ? -0.938 -2.469 -14.187 1.00 94.56 85 ARG A O 1
ATOM 648 N N . LEU A 1 86 ? -0.860 -1.953 -12.005 1.00 95.56 86 LEU A N 1
ATOM 649 C CA . LEU A 1 86 ? -0.082 -3.129 -11.638 1.00 95.56 86 LEU A CA 1
ATOM 650 C C . LEU A 1 86 ? -0.952 -4.390 -11.727 1.00 95.56 86 LEU A C 1
ATOM 652 O O . LEU A 1 86 ? -1.991 -4.490 -11.069 1.00 95.56 86 LEU A O 1
ATOM 656 N N . ASP A 1 87 ? -0.487 -5.363 -12.498 1.00 96.19 87 ASP A N 1
ATOM 657 C CA . ASP A 1 87 ? -0.823 -6.768 -12.329 1.00 96.19 87 ASP A CA 1
ATOM 658 C C . ASP A 1 87 ? 0.224 -7.383 -11.391 1.00 96.19 87 ASP A C 1
ATOM 660 O O . ASP A 1 87 ? 1.359 -7.657 -11.784 1.00 96.19 87 ASP A O 1
ATOM 664 N N . ALA A 1 88 ? -0.142 -7.525 -10.117 1.00 92.25 88 ALA A N 1
ATOM 665 C CA . ALA A 1 88 ? 0.770 -8.008 -9.085 1.00 92.25 88 ALA A CA 1
ATOM 666 C C . ALA A 1 88 ? 1.096 -9.502 -9.230 1.00 92.25 88 ALA A C 1
ATOM 668 O O . ALA A 1 88 ? 2.160 -9.930 -8.788 1.00 92.25 88 ALA A O 1
ATOM 669 N N . GLU A 1 89 ? 0.205 -10.280 -9.851 1.00 94.06 89 GLU A N 1
ATOM 670 C CA . GLU A 1 89 ? 0.397 -11.714 -10.073 1.00 94.06 89 GLU A CA 1
ATOM 671 C C . GLU A 1 89 ? 1.476 -11.942 -11.133 1.00 94.06 89 GLU A C 1
ATOM 673 O O . GLU A 1 89 ? 2.430 -12.687 -10.910 1.00 94.06 89 GLU A O 1
ATOM 678 N N . HIS A 1 90 ? 1.381 -11.221 -12.251 1.00 96.31 90 HIS A N 1
ATOM 679 C CA . HIS A 1 90 ? 2.347 -11.310 -13.346 1.00 96.31 90 HIS A CA 1
ATOM 680 C C . HIS A 1 90 ? 3.543 -10.368 -13.180 1.00 96.31 90 HIS A C 1
ATOM 682 O O . HIS A 1 90 ? 4.481 -10.430 -13.971 1.00 96.31 90 HIS A O 1
ATOM 688 N N . ARG A 1 91 ? 3.515 -9.493 -12.166 1.00 96.81 91 ARG A N 1
ATOM 689 C CA . ARG A 1 91 ? 4.511 -8.437 -11.923 1.00 96.81 91 ARG A CA 1
ATOM 690 C C . ARG A 1 91 ? 4.717 -7.548 -13.153 1.00 96.81 91 ARG A C 1
ATOM 692 O O . ARG A 1 91 ? 5.843 -7.235 -13.527 1.00 96.81 91 ARG A O 1
ATOM 699 N N . THR A 1 92 ? 3.617 -7.152 -13.790 1.00 96.44 92 THR A N 1
ATOM 700 C CA . THR A 1 92 ? 3.626 -6.297 -14.987 1.00 96.44 92 THR A CA 1
ATOM 701 C C . THR A 1 92 ? 2.796 -5.038 -14.778 1.00 96.44 92 THR A C 1
ATOM 703 O O . THR A 1 92 ? 1.911 -4.984 -13.925 1.00 96.44 92 THR A O 1
ATOM 706 N N . LEU A 1 93 ? 3.081 -4.006 -15.569 1.00 93.38 93 LEU A N 1
ATOM 707 C CA . LEU A 1 93 ? 2.245 -2.818 -15.681 1.00 93.38 93 LEU A CA 1
ATOM 708 C C . LEU A 1 93 ? 1.423 -2.935 -16.963 1.00 93.38 93 LEU A C 1
ATOM 710 O O . LEU A 1 93 ? 1.971 -3.028 -18.059 1.00 93.38 93 LEU A O 1
ATOM 714 N N . VAL A 1 94 ? 0.101 -2.969 -16.816 1.00 94.19 94 VAL A N 1
ATOM 715 C CA . VAL A 1 94 ? -0.834 -3.086 -17.937 1.00 94.19 94 VAL A CA 1
ATOM 716 C C . VAL A 1 94 ? -1.502 -1.746 -18.197 1.00 94.19 94 VAL A C 1
ATOM 718 O O . VAL A 1 94 ? -1.911 -1.062 -17.257 1.00 94.19 94 VAL A O 1
ATOM 721 N N . ALA A 1 95 ? -1.637 -1.362 -19.467 1.00 91.31 95 ALA A N 1
ATOM 722 C CA . ALA A 1 95 ? -2.374 -0.159 -19.841 1.00 91.31 95 ALA A CA 1
ATOM 723 C C . ALA A 1 95 ? -3.790 -0.191 -19.238 1.00 91.31 95 ALA A C 1
ATOM 725 O O . ALA A 1 95 ? -4.483 -1.209 -19.296 1.00 91.31 95 ALA A O 1
ATOM 726 N N . SER A 1 96 ? -4.210 0.917 -18.631 1.00 89.62 96 SER A N 1
ATOM 727 C CA . SER A 1 96 ? -5.500 1.025 -17.952 1.00 89.62 96 SER A CA 1
ATOM 728 C C . SER A 1 96 ? -6.074 2.421 -18.112 1.00 89.62 96 SER A C 1
ATOM 730 O O . SER A 1 96 ? -5.347 3.409 -18.152 1.00 89.62 96 SER A O 1
ATOM 732 N N . GLU A 1 97 ? -7.399 2.522 -18.112 1.00 85.00 97 GLU A N 1
ATOM 733 C CA . GLU A 1 97 ? -8.050 3.814 -17.934 1.00 85.00 97 GLU A CA 1
ATOM 734 C C . GLU A 1 97 ? -7.775 4.360 -16.530 1.00 85.00 97 GLU A C 1
ATOM 736 O O . GLU A 1 97 ? -7.697 3.609 -15.550 1.00 85.00 97 GLU A O 1
ATOM 741 N N . ARG A 1 98 ? -7.639 5.686 -16.434 1.00 81.06 98 ARG A N 1
ATOM 742 C CA . ARG A 1 98 ? -7.499 6.383 -15.159 1.00 81.06 98 ARG A CA 1
ATOM 743 C C . ARG A 1 98 ? -8.837 6.382 -14.418 1.00 81.06 98 ARG A C 1
ATOM 745 O O . ARG A 1 98 ? -9.804 6.934 -14.947 1.00 81.06 98 ARG A O 1
ATOM 752 N N . PRO A 1 99 ? -8.906 5.844 -13.186 1.00 80.12 99 PRO A N 1
ATOM 753 C CA . PRO A 1 99 ? -10.133 5.879 -12.400 1.00 80.12 99 PRO A CA 1
ATOM 754 C C . PRO A 1 99 ? -10.638 7.313 -12.208 1.00 80.12 99 PRO A C 1
ATOM 756 O O . PRO A 1 99 ? -9.846 8.229 -11.975 1.00 80.12 99 PRO A O 1
ATOM 759 N N . ALA A 1 100 ? -11.957 7.513 -12.269 1.00 79.00 100 ALA A N 1
ATOM 760 C CA . ALA A 1 100 ? -12.564 8.845 -12.194 1.00 79.00 100 ALA A CA 1
ATOM 761 C C . ALA A 1 100 ? -12.191 9.606 -10.907 1.00 79.00 100 ALA A C 1
ATOM 763 O O . ALA A 1 100 ? -11.950 10.808 -10.955 1.00 79.00 100 ALA A O 1
ATOM 764 N N . ASN A 1 101 ? -12.075 8.891 -9.784 1.00 74.31 101 ASN A N 1
ATOM 765 C CA . ASN A 1 101 ? -11.663 9.414 -8.478 1.00 74.31 101 ASN A CA 1
ATOM 766 C C . ASN A 1 101 ? -10.163 9.732 -8.374 1.00 74.31 101 ASN A C 1
ATOM 768 O O . ASN A 1 101 ? -9.746 10.367 -7.415 1.00 74.31 101 ASN A O 1
ATOM 772 N N . LEU A 1 102 ? -9.353 9.265 -9.328 1.00 67.06 102 LEU A N 1
ATOM 773 C CA . LEU A 1 102 ? -7.925 9.552 -9.401 1.00 67.06 102 LEU A CA 1
ATOM 774 C C . LEU A 1 102 ? -7.601 10.581 -10.472 1.00 67.06 102 LEU A C 1
ATOM 776 O O . LEU A 1 102 ? -6.420 10.838 -10.671 1.00 67.06 102 LEU A O 1
ATOM 780 N N . ARG A 1 103 ? -8.582 11.156 -11.184 1.00 62.97 103 ARG A N 1
ATOM 781 C CA . ARG A 1 103 ? -8.344 12.286 -12.092 1.00 62.97 103 ARG A CA 1
ATOM 782 C C . ARG A 1 103 ? -7.786 13.437 -11.255 1.00 62.97 103 ARG A C 1
ATOM 784 O O . ARG A 1 103 ? -8.540 14.127 -10.580 1.00 62.97 103 ARG A O 1
ATOM 791 N N . THR A 1 104 ? -6.467 13.612 -11.251 1.00 58.25 104 THR A N 1
ATOM 792 C CA . THR 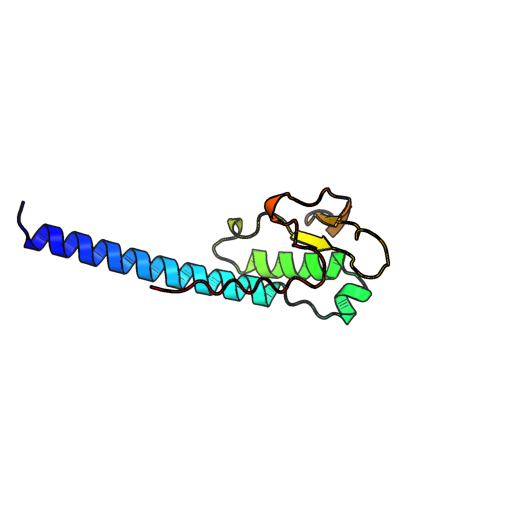A 1 104 ? -5.873 14.805 -10.651 1.00 58.25 104 THR A CA 1
ATOM 793 C C . THR A 1 104 ? -6.379 16.007 -11.431 1.00 58.25 104 THR A C 1
ATOM 795 O O . THR A 1 104 ? -6.499 15.952 -12.660 1.00 58.25 104 THR A O 1
ATOM 798 N N . ALA A 1 105 ? -6.644 17.099 -10.720 1.00 46.22 105 ALA A N 1
ATOM 799 C CA . ALA A 1 105 ? -6.607 18.411 -11.341 1.00 46.22 105 ALA A CA 1
ATOM 800 C C . ALA A 1 105 ? -5.273 18.561 -12.106 1.00 46.22 105 ALA A C 1
ATOM 802 O O . ALA A 1 105 ? -4.272 17.930 -11.753 1.00 46.22 105 ALA A O 1
ATOM 803 N N . ALA A 1 106 ? -5.291 19.308 -13.210 1.00 41.00 106 ALA A N 1
ATOM 804 C CA . ALA A 1 106 ? -4.162 19.438 -14.131 1.00 41.00 106 ALA A CA 1
ATOM 805 C C . ALA A 1 106 ? -2.835 19.762 -13.399 1.00 41.00 106 ALA A C 1
ATOM 807 O O . ALA A 1 106 ? -2.878 20.402 -12.339 1.00 41.00 106 ALA A O 1
ATOM 808 N N . PRO A 1 107 ? -1.669 19.351 -13.950 1.00 39.44 107 PRO A N 1
ATOM 809 C CA . PRO A 1 107 ? -0.369 19.692 -13.375 1.00 39.44 107 PRO A CA 1
ATOM 810 C C . PRO A 1 107 ? -0.296 21.202 -13.104 1.00 39.44 107 PRO A C 1
ATOM 812 O O . PRO A 1 107 ? -0.604 22.000 -13.987 1.00 39.44 107 PRO A O 1
ATOM 815 N N . GLY A 1 108 ? 0.043 21.580 -11.868 1.00 44.91 108 GLY A N 1
ATOM 816 C CA . GLY A 1 108 ? 0.006 22.968 -11.384 1.00 44.91 108 GLY A CA 1
ATOM 817 C C . GLY A 1 108 ? -1.162 23.302 -10.448 1.00 44.91 108 GLY A C 1
ATOM 818 O O . GLY A 1 108 ? -1.209 24.407 -9.917 1.00 44.91 108 GLY A O 1
ATOM 819 N N . THR A 1 109 ? -2.082 22.367 -10.196 1.00 38.22 109 THR A N 1
ATOM 820 C CA . THR A 1 109 ? -3.106 22.546 -9.157 1.00 38.22 109 THR A CA 1
ATOM 821 C C . THR A 1 109 ? -2.627 21.901 -7.858 1.00 38.22 109 THR A C 1
ATOM 823 O O . THR A 1 109 ? -2.866 20.718 -7.614 1.00 38.22 109 THR A O 1
ATOM 826 N N . GLU A 1 110 ? -1.929 22.668 -7.023 1.00 39.19 110 GLU A N 1
ATOM 827 C CA . GLU A 1 110 ? -1.726 22.314 -5.616 1.00 39.19 110 GLU A CA 1
ATOM 828 C C . GLU A 1 110 ? -3.087 22.345 -4.906 1.00 39.19 110 GLU A C 1
ATOM 830 O O . GLU A 1 110 ? -3.506 23.367 -4.370 1.00 39.19 110 GLU A O 1
ATOM 835 N N . VAL A 1 111 ? -3.817 21.229 -4.920 1.00 41.44 111 VAL A N 1
ATOM 836 C CA . VAL A 1 111 ? -4.962 21.047 -4.021 1.00 41.44 111 VAL A CA 1
ATOM 837 C C . VAL A 1 111 ? -4.434 20.442 -2.725 1.00 41.44 111 VAL A C 1
ATOM 839 O O . VAL A 1 111 ? -4.593 19.255 -2.460 1.00 41.44 111 VAL A O 1
ATOM 842 N N . PHE A 1 112 ? -3.780 21.271 -1.913 1.00 37.16 112 PHE A N 1
ATOM 843 C CA . PHE A 1 112 ? -3.774 21.056 -0.470 1.00 37.16 112 PHE A CA 1
ATOM 844 C C . PHE A 1 112 ? -5.066 21.667 0.067 1.00 37.16 112 PHE A C 1
ATOM 846 O O . PHE A 1 112 ? -5.077 22.789 0.568 1.00 37.16 112 PHE A O 1
ATOM 853 N N . GLU A 1 113 ? -6.183 20.956 -0.079 1.00 37.41 113 GLU A N 1
ATOM 854 C CA . GLU A 1 113 ? -7.365 21.297 0.705 1.00 37.41 113 GLU A CA 1
ATOM 855 C C . GLU A 1 113 ? -7.095 20.785 2.121 1.00 37.41 113 GLU A C 1
ATOM 857 O O . GLU A 1 113 ? -7.228 19.598 2.422 1.00 37.41 113 GLU A O 1
ATOM 862 N N . ALA A 1 114 ? -6.579 21.685 2.961 1.00 36.38 114 ALA A N 1
ATOM 863 C CA . ALA A 1 114 ? -6.467 21.466 4.389 1.00 36.38 114 ALA A CA 1
ATOM 864 C C . ALA A 1 114 ? -7.838 21.007 4.893 1.00 36.38 114 ALA A C 1
ATOM 866 O O . ALA A 1 114 ? -8.821 21.742 4.788 1.00 36.38 114 ALA A O 1
ATOM 867 N N . ILE A 1 115 ? -7.908 19.780 5.407 1.00 38.38 115 ILE A N 1
ATOM 868 C CA . ILE A 1 115 ? -9.074 19.326 6.154 1.00 38.38 115 ILE A CA 1
ATOM 869 C C . ILE A 1 115 ? -9.098 20.189 7.413 1.00 38.38 115 ILE A C 1
ATOM 871 O O . ILE A 1 115 ? -8.345 19.959 8.358 1.00 38.38 115 ILE A O 1
ATOM 875 N N . ASP A 1 116 ? -9.907 21.241 7.363 1.00 35.88 116 ASP A N 1
ATOM 876 C CA . ASP A 1 116 ? -10.122 22.160 8.467 1.00 35.88 116 ASP A CA 1
ATOM 877 C C . ASP A 1 116 ? -10.836 21.377 9.577 1.00 35.88 116 ASP A C 1
ATOM 879 O O . ASP A 1 116 ? -12.024 21.046 9.485 1.00 35.88 116 ASP A O 1
ATOM 883 N N . ALA A 1 117 ? -10.071 20.982 10.593 1.00 39.28 117 ALA A N 1
ATOM 884 C CA . ALA A 1 117 ? -10.584 20.317 11.776 1.00 39.28 117 ALA A CA 1
ATOM 885 C C . ALA A 1 117 ? -11.289 21.363 12.649 1.00 39.28 117 ALA A C 1
ATOM 887 O O . ALA A 1 117 ? -10.645 22.115 13.382 1.00 39.28 117 ALA A O 1
ATOM 888 N N . ARG A 1 118 ? -12.619 21.418 12.544 1.00 45.09 118 ARG A N 1
ATOM 889 C CA . ARG A 1 118 ? -13.482 22.054 13.548 1.00 45.09 118 ARG A CA 1
ATOM 890 C C . ARG A 1 118 ? -13.842 21.086 14.664 1.00 45.09 118 ARG A C 1
ATOM 892 O O . ARG A 1 118 ? -14.143 19.913 14.350 1.00 45.09 118 ARG A O 1
#

Sequence (118 aa):
MSEAERERMRTSLRARASDFAEAFDAELTRTYVAFHVDADRLDADAAGAIADAFARWQASTSAPAIVKAIYLFDGAGDGPGQTQRLDAEHRTLVASERPANLRTAAPGTEVFEAIDAR

Mean predicted aligned error: 9.76 Å

Solvent-accessible surface area (backbone atoms only — not comparable to full-atom values): 7289 Å² total; per-residue (Å²): 138,59,70,72,56,55,51,52,50,52,52,53,53,52,50,54,52,49,57,48,52,54,54,49,53,53,49,53,52,51,51,56,58,46,65,66,68,59,63,74,47,41,74,74,38,44,38,54,48,50,33,53,29,47,53,55,42,57,76,69,52,94,58,64,78,76,65,84,78,54,74,49,72,47,73,92,55,102,57,88,46,60,34,24,30,58,40,68,88,80,40,38,65,40,84,41,85,75,53,80,92,67,62,68,69,62,95,89,59,83,78,78,74,73,82,79,85,126

pLDDT: mean 81.56, std 18.68, range [35.88, 96.81]

Secondary structure (DSSP, 8-state):
--HHHHHHHHHHHHHHHHHHHHHHHHHHHHHHHHT---HHHHHHHHHHHHHHHHHHHHHH-S-GGG----EEE--SSSS---EEEEETTTTEEEE-PPPGGG-PPPTT----------

Radius of gyration: 20.01 Å; Cα contacts (8 Å, |Δi|>4): 79; chains: 1; bounding box: 49×35×58 Å

Foldseek 3Di:
DDPVVVVVVVVVVVVVVVVVVVVVVVLVVLLVVLQPFDPVCCVVQVLQRNLVSLVVSCVPDPCNVVDPWDWDFDPPDPDRTFIWTHPSVVSDTHGDDDDPVRPDDPPPDPPPPPPPDD